Protein AF-A0A820QNF3-F1 (afdb_monomer_lite)

Structure (mmCIF, N/CA/C/O backbone):
data_AF-A0A820QNF3-F1
#
_entry.id   AF-A0A820QNF3-F1
#
loop_
_atom_site.group_PDB
_atom_site.id
_atom_site.type_symbol
_atom_site.label_atom_id
_atom_site.label_alt_id
_atom_site.label_comp_id
_atom_site.label_asym_id
_atom_site.label_entity_id
_atom_site.label_seq_id
_atom_site.pdbx_PDB_ins_code
_atom_site.Cartn_x
_atom_site.Cartn_y
_atom_site.Cartn_z
_atom_site.occupancy
_atom_site.B_iso_or_equiv
_atom_site.auth_seq_id
_atom_site.auth_comp_id
_atom_site.auth_asym_id
_atom_site.auth_atom_id
_atom_site.pdbx_PDB_model_num
ATOM 1 N N . CYS A 1 1 ? -14.472 -9.554 15.379 1.00 70.44 1 CYS A N 1
ATOM 2 C CA . CYS A 1 1 ? -14.455 -8.136 14.963 1.00 70.44 1 CYS A CA 1
ATOM 3 C C . CYS A 1 1 ? -15.196 -7.887 13.658 1.00 70.44 1 CYS A C 1
ATOM 5 O O . CYS A 1 1 ? -14.668 -7.251 12.745 1.00 70.44 1 CYS A O 1
ATOM 7 N N . ASP A 1 2 ? -16.412 -8.372 13.534 1.00 75.06 2 ASP A N 1
ATOM 8 C CA . ASP A 1 2 ? -17.278 -8.093 12.387 1.00 75.06 2 ASP A CA 1
ATOM 9 C C . ASP A 1 2 ? -18.534 -7.327 12.821 1.00 75.06 2 ASP A C 1
ATOM 11 O O . ASP A 1 2 ? -19.474 -7.161 12.045 1.00 75.06 2 ASP A O 1
ATOM 15 N N . GLY A 1 3 ? -18.538 -6.821 14.062 1.00 72.38 3 GLY A N 1
ATOM 16 C CA . GLY A 1 3 ? -19.688 -6.172 14.674 1.00 72.38 3 GLY A CA 1
ATOM 17 C C . GLY A 1 3 ? -20.772 -7.157 15.111 1.00 72.38 3 GLY A C 1
ATOM 18 O O . GLY A 1 3 ? -21.758 -6.724 15.714 1.00 72.38 3 GLY A O 1
ATOM 19 N N . TYR A 1 4 ? -20.600 -8.457 14.851 1.00 79.75 4 TYR A N 1
ATOM 20 C CA . TYR A 1 4 ? -21.486 -9.498 15.333 1.00 79.75 4 TYR A CA 1
ATOM 21 C C . TYR A 1 4 ? -20.838 -10.200 16.534 1.00 79.75 4 TYR A C 1
ATOM 23 O O . TYR A 1 4 ? -19.823 -10.872 16.384 1.00 79.75 4 TYR A O 1
ATOM 31 N N . PRO A 1 5 ? -21.409 -10.075 17.743 1.00 83.06 5 PRO A N 1
ATOM 32 C CA . PRO A 1 5 ? -20.850 -10.726 18.916 1.00 83.06 5 PRO A CA 1
ATOM 33 C C . PRO A 1 5 ? -21.063 -12.239 18.828 1.00 83.06 5 PRO A C 1
ATOM 35 O O . PRO A 1 5 ? -22.174 -12.742 19.015 1.00 83.06 5 PRO A O 1
ATOM 38 N N . HIS A 1 6 ? -19.981 -12.959 18.562 1.00 85.94 6 HIS A N 1
ATOM 39 C CA . HIS A 1 6 ? -19.928 -14.415 18.589 1.00 85.94 6 HIS A CA 1
ATOM 40 C C . HIS A 1 6 ? -19.660 -14.946 20.005 1.00 85.94 6 HIS A C 1
ATOM 42 O O . HIS A 1 6 ? -20.006 -16.092 20.298 1.00 85.94 6 HIS A O 1
ATOM 48 N N . CYS A 1 7 ? -19.104 -14.120 20.901 1.00 86.31 7 CYS A N 1
ATOM 49 C CA . CYS A 1 7 ? -18.946 -14.433 22.321 1.00 86.31 7 CYS A CA 1
ATOM 50 C C . CYS A 1 7 ? -19.954 -13.668 23.197 1.00 86.31 7 CYS A C 1
ATOM 52 O O . CYS A 1 7 ? -20.265 -12.498 22.965 1.00 86.31 7 CYS A O 1
ATOM 54 N N . GLN A 1 8 ? -20.423 -14.317 24.271 1.00 89.38 8 GLN A N 1
ATOM 55 C CA . GLN A 1 8 ? -21.406 -13.759 25.215 1.00 89.38 8 GLN A CA 1
ATOM 56 C C . GLN A 1 8 ? -20.891 -12.498 25.931 1.00 89.38 8 GLN A C 1
ATOM 58 O O . GLN A 1 8 ? -21.657 -11.579 26.217 1.00 89.38 8 GLN A O 1
ATOM 63 N N . ASP A 1 9 ? -19.589 -12.452 26.213 1.00 89.12 9 ASP A N 1
ATOM 64 C CA . ASP A 1 9 ? -18.892 -11.321 26.825 1.00 89.12 9 ASP A CA 1
ATOM 65 C C . ASP A 1 9 ? -18.336 -10.324 25.790 1.00 89.12 9 ASP A C 1
ATOM 67 O O . ASP A 1 9 ? -17.680 -9.354 26.166 1.00 89.12 9 ASP A O 1
ATOM 71 N N . ARG A 1 10 ? -18.632 -10.528 24.495 1.00 80.25 10 ARG A N 1
ATOM 72 C CA . ARG A 1 10 ? -18.179 -9.699 23.362 1.00 80.25 10 ARG A CA 1
ATOM 73 C C . ARG A 1 10 ? -16.661 -9.555 23.269 1.00 80.25 10 ARG A C 1
ATOM 75 O O . ARG A 1 10 ? -16.169 -8.589 22.682 1.00 80.25 10 ARG A O 1
ATOM 82 N N . SER A 1 11 ? -15.905 -10.479 23.861 1.00 87.75 11 SER A N 1
ATOM 83 C CA . SER A 1 11 ? -14.446 -10.416 23.832 1.00 87.75 11 SER A CA 1
ATOM 84 C C . SER A 1 11 ? -13.882 -10.544 22.424 1.00 87.75 11 SER A C 1
ATOM 86 O O . SER A 1 11 ? -12.853 -9.941 22.134 1.00 87.75 11 SER A O 1
ATOM 88 N N . ASP A 1 12 ? -14.595 -11.241 21.540 1.00 77.81 12 ASP A N 1
ATOM 89 C CA . ASP A 1 12 ? -14.318 -11.355 20.107 1.00 77.81 12 ASP A CA 1
ATOM 90 C C . ASP A 1 12 ? -14.417 -10.017 19.343 1.00 77.81 12 ASP A C 1
ATOM 92 O O . ASP A 1 12 ? -13.884 -9.881 18.237 1.00 77.81 12 ASP A O 1
ATOM 96 N N . GLU A 1 13 ? -15.048 -9.015 19.962 1.00 83.81 13 GLU A N 1
ATOM 97 C CA . GLU A 1 13 ? -15.129 -7.624 19.505 1.00 83.81 13 GLU A CA 1
ATOM 98 C C . GLU A 1 13 ? -14.296 -6.661 20.381 1.00 83.81 13 GLU A C 1
ATOM 100 O O . GLU A 1 13 ? -14.133 -5.485 20.050 1.00 83.81 13 GLU A O 1
ATOM 105 N N . SER A 1 14 ? -13.745 -7.134 21.502 1.00 75.19 14 SER A N 1
ATOM 106 C CA . SER A 1 14 ? -12.961 -6.324 22.438 1.00 75.19 14 SER A CA 1
ATOM 107 C C . SER A 1 14 ? -11.475 -6.341 22.074 1.00 75.19 14 SER A C 1
ATOM 109 O O . SER A 1 14 ? -10.927 -7.378 21.715 1.00 75.19 14 SER A O 1
ATOM 111 N N . ASN A 1 15 ? -10.802 -5.190 22.157 1.00 65.88 15 ASN A N 1
ATOM 112 C CA . ASN A 1 15 ? -9.407 -5.042 21.712 1.00 65.88 15 ASN A CA 1
ATOM 113 C C . ASN A 1 15 ? -9.192 -5.440 20.243 1.00 65.88 15 ASN A C 1
ATOM 115 O O . ASN A 1 15 ? -8.112 -5.861 19.826 1.00 65.88 15 ASN A O 1
ATOM 119 N N . CYS A 1 16 ? -10.231 -5.248 19.432 1.00 64.31 16 CYS A N 1
ATOM 120 C CA . CYS A 1 16 ? -10.005 -5.130 18.019 1.00 64.31 16 CYS A CA 1
ATOM 121 C C . CYS A 1 16 ? -9.307 -3.806 17.777 1.00 64.31 16 CYS A C 1
ATOM 123 O O . CYS A 1 16 ? -9.935 -2.745 17.797 1.00 64.31 16 CYS A O 1
ATOM 125 N N . SER A 1 17 ? -7.998 -3.853 17.565 1.00 60.66 17 SER A N 1
ATOM 126 C CA . SER A 1 17 ? -7.327 -2.772 16.868 1.00 60.66 17 SER A CA 1
ATOM 127 C C . SER A 1 17 ? -7.989 -2.721 15.491 1.00 60.66 17 SER A C 1
ATOM 129 O O . SER A 1 17 ? -7.628 -3.490 14.607 1.00 60.66 17 SER A O 1
ATOM 131 N N . GLN A 1 18 ? -9.051 -1.919 15.337 1.00 58.59 18 GLN A N 1
ATOM 132 C CA . GLN A 1 18 ? -9.822 -1.756 14.099 1.00 58.59 18 GLN A CA 1
ATOM 133 C C . GLN A 1 18 ? -9.004 -0.985 13.054 1.00 58.59 18 GLN A C 1
ATOM 135 O O . GLN A 1 18 ? -9.444 -0.028 12.424 1.00 58.59 18 GLN A O 1
ATOM 140 N N . THR A 1 19 ? -7.752 -1.382 12.882 1.00 62.81 19 THR A N 1
ATOM 141 C CA . THR A 1 19 ? -7.098 -1.344 11.593 1.00 62.81 19 THR A CA 1
ATOM 142 C C . THR A 1 19 ? -7.855 -2.338 10.731 1.00 62.81 19 THR A C 1
ATOM 144 O O . THR A 1 19 ? -8.053 -3.473 11.157 1.00 62.81 19 THR A O 1
ATOM 147 N N . CYS A 1 20 ? -8.356 -1.883 9.587 1.00 72.25 20 CYS A N 1
ATOM 148 C CA . CYS A 1 20 ? -9.062 -2.686 8.594 1.00 72.25 20 CYS A CA 1
ATOM 149 C C . CYS A 1 20 ? -8.502 -4.114 8.466 1.00 72.25 20 CYS A C 1
ATOM 151 O O . CYS A 1 20 ? -7.313 -4.324 8.714 1.00 72.25 20 CYS A O 1
ATOM 153 N N . SER A 1 21 ? -9.332 -5.088 8.066 1.00 72.81 21 SER A N 1
ATOM 154 C CA . SER A 1 21 ? -8.885 -6.482 7.891 1.00 72.81 21 SER A CA 1
ATOM 155 C C . SER A 1 21 ? -7.574 -6.559 7.101 1.00 72.81 21 SER A C 1
ATOM 157 O O . SER A 1 21 ? -7.290 -5.682 6.291 1.00 72.81 21 SER A O 1
ATOM 159 N N . GLU A 1 22 ? -6.785 -7.625 7.254 1.00 74.44 22 GLU A N 1
ATOM 160 C CA . GLU A 1 22 ? -5.473 -7.735 6.586 1.00 74.44 22 GLU A CA 1
ATOM 161 C C . GLU A 1 22 ? -5.527 -7.528 5.059 1.00 74.44 22 GLU A C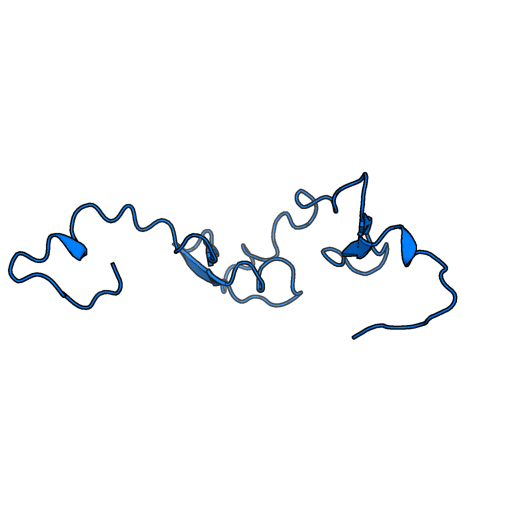 1
ATOM 163 O O . GLU A 1 22 ? -4.552 -7.080 4.456 1.00 74.44 22 GLU A O 1
ATOM 168 N N . ASN A 1 23 ? -6.681 -7.787 4.437 1.00 76.44 23 ASN A N 1
ATOM 169 C CA . ASN A 1 23 ? -6.941 -7.593 3.007 1.00 76.44 23 ASN A CA 1
ATOM 170 C C . ASN A 1 23 ? -7.613 -6.253 2.656 1.00 76.44 23 ASN A C 1
ATOM 172 O O . ASN A 1 23 ? -8.040 -6.053 1.520 1.00 76.44 23 ASN A O 1
ATOM 176 N N . GLN A 1 24 ? -7.714 -5.332 3.608 1.00 85.06 24 GLN A N 1
ATOM 177 C CA . GLN A 1 24 ? -8.329 -4.021 3.452 1.00 85.06 24 GLN A CA 1
ATOM 178 C C . GLN A 1 24 ? -7.309 -2.897 3.671 1.00 85.06 24 GLN A C 1
ATOM 180 O O . GLN A 1 24 ? -6.338 -3.024 4.419 1.00 85.06 24 GLN A O 1
ATOM 185 N N . PHE A 1 25 ? -7.518 -1.796 2.963 1.00 83.50 25 PHE A N 1
ATOM 186 C CA . PHE A 1 25 ? -6.798 -0.546 3.102 1.00 83.50 25 PHE A CA 1
ATOM 187 C C . PHE A 1 25 ? -7.636 0.440 3.908 1.00 83.50 25 PHE A C 1
ATOM 189 O O . PHE A 1 25 ? -8.853 0.526 3.738 1.00 83.50 25 PHE A O 1
ATOM 196 N N . ARG A 1 26 ? -6.967 1.180 4.793 1.00 85.50 26 ARG A N 1
ATOM 197 C CA . ARG A 1 26 ? -7.590 2.209 5.617 1.00 85.50 26 ARG A CA 1
ATOM 198 C C . ARG A 1 26 ? -7.406 3.570 4.959 1.00 85.50 26 ARG A C 1
ATOM 200 O O . ARG A 1 26 ? -6.299 4.096 4.945 1.00 85.50 26 ARG A O 1
ATOM 207 N N . CYS A 1 27 ? -8.502 4.141 4.487 1.00 86.31 27 CYS A N 1
ATOM 208 C CA . CYS A 1 27 ? -8.583 5.514 4.006 1.00 86.31 27 CYS A CA 1
ATOM 209 C C . CYS A 1 27 ? -8.205 6.515 5.107 1.00 86.31 27 CYS A C 1
ATOM 211 O O . CYS A 1 27 ? -8.374 6.220 6.296 1.00 86.31 27 CYS A O 1
ATOM 213 N N . ALA A 1 28 ? -7.787 7.734 4.746 1.00 84.12 28 ALA A N 1
ATOM 214 C CA . ALA A 1 28 ? -7.525 8.781 5.740 1.00 84.12 28 ALA A CA 1
ATOM 215 C C . ALA A 1 28 ? -8.806 9.225 6.469 1.00 84.12 28 ALA A C 1
ATOM 217 O O . ALA A 1 28 ? -8.756 9.579 7.646 1.00 84.12 28 ALA A O 1
ATOM 218 N N . THR A 1 29 ? -9.966 9.097 5.817 1.00 81.31 29 THR A N 1
ATOM 219 C CA . THR A 1 29 ? -11.299 9.208 6.442 1.00 81.31 29 THR A CA 1
ATOM 220 C C . THR A 1 29 ? -11.587 8.136 7.497 1.00 81.31 29 THR A C 1
ATOM 222 O O . THR A 1 29 ? -12.538 8.267 8.263 1.00 81.31 29 THR A O 1
ATOM 225 N N . GLY A 1 30 ? -10.787 7.068 7.558 1.00 80.69 30 GLY A N 1
ATOM 226 C CA . GLY A 1 30 ? -11.002 5.914 8.428 1.00 80.69 30 GLY A CA 1
ATOM 227 C C . GLY A 1 30 ? -11.890 4.827 7.819 1.00 80.69 30 GLY A C 1
ATOM 228 O O . GLY A 1 30 ? -12.079 3.795 8.460 1.00 80.69 30 GLY A O 1
ATOM 229 N N . LYS A 1 31 ? -12.398 5.021 6.592 1.00 84.94 31 LYS A N 1
ATOM 230 C CA . LYS A 1 31 ? -13.108 3.987 5.828 1.00 84.94 31 LYS A CA 1
ATOM 231 C C . LYS A 1 31 ? -12.159 2.832 5.491 1.00 84.94 31 LYS A C 1
ATOM 233 O O . LYS A 1 31 ? -10.988 3.048 5.195 1.00 84.94 31 LYS A O 1
ATOM 238 N N . CYS A 1 32 ? -12.675 1.609 5.526 1.00 85.69 32 CYS A N 1
ATOM 239 C CA . CYS A 1 32 ? -11.955 0.424 5.081 1.00 85.69 32 CYS A CA 1
ATOM 240 C C . CYS A 1 32 ? -12.464 0.005 3.705 1.00 85.69 32 CYS A C 1
ATOM 242 O O . CYS A 1 32 ? -13.657 -0.245 3.538 1.00 85.69 32 CYS A O 1
ATOM 244 N N . ILE A 1 33 ? -11.561 -0.081 2.738 1.00 85.31 33 ILE A N 1
ATOM 245 C CA . ILE A 1 33 ? -11.844 -0.578 1.389 1.00 85.31 33 ILE A CA 1
ATOM 246 C C . ILE A 1 33 ? -10.986 -1.818 1.118 1.00 85.31 33 ILE A C 1
ATOM 248 O O . ILE A 1 33 ? -9.976 -2.009 1.792 1.00 85.31 33 ILE A O 1
ATOM 252 N N . PRO A 1 34 ? -11.336 -2.697 0.172 1.00 84.50 34 PRO A N 1
ATOM 253 C CA . PRO A 1 34 ? -10.443 -3.767 -0.262 1.00 84.50 34 PRO A CA 1
ATOM 254 C C . PRO A 1 34 ? -9.081 -3.215 -0.707 1.00 84.50 34 PRO A C 1
ATOM 256 O O . PRO A 1 34 ? -9.019 -2.220 -1.418 1.00 84.50 34 PRO A O 1
ATOM 259 N N . LYS A 1 35 ? -7.972 -3.883 -0.363 1.00 79.25 35 LYS A N 1
ATOM 260 C CA . LYS A 1 35 ? -6.632 -3.513 -0.876 1.00 79.25 35 LYS A CA 1
ATOM 261 C C . LYS A 1 35 ? -6.535 -3.569 -2.404 1.00 79.25 35 LYS A C 1
ATOM 263 O O . LYS A 1 35 ? -5.601 -3.012 -2.966 1.00 79.25 35 LYS A O 1
ATOM 268 N N . SER A 1 36 ? -7.454 -4.278 -3.056 1.00 78.88 36 SER A N 1
ATOM 269 C CA . SER A 1 36 ? -7.590 -4.335 -4.514 1.00 78.88 36 SER A CA 1
ATOM 270 C C . SER A 1 36 ? -8.189 -3.063 -5.118 1.00 78.88 36 SER A C 1
ATOM 272 O O . SER A 1 36 ? -8.076 -2.887 -6.320 1.00 78.88 36 SER A O 1
ATOM 274 N N . TRP A 1 37 ? -8.827 -2.222 -4.302 1.00 83.62 37 TRP A N 1
ATOM 275 C CA . TRP A 1 37 ? -9.447 -0.947 -4.686 1.00 83.62 37 TRP A CA 1
ATOM 276 C C . TRP A 1 37 ? -8.553 0.248 -4.338 1.00 83.62 37 TRP A C 1
ATOM 278 O O . TRP A 1 37 ? -8.986 1.383 -4.321 1.00 83.62 37 TRP A O 1
ATOM 288 N N . THR A 1 38 ? -7.296 -0.000 -3.969 1.00 82.31 38 THR A N 1
ATOM 289 C CA . THR A 1 38 ? -6.316 1.083 -3.873 1.00 82.31 38 THR A CA 1
ATOM 290 C C . THR A 1 38 ? -5.603 1.196 -5.200 1.00 82.31 38 THR A C 1
ATOM 292 O O . THR A 1 38 ? -5.069 0.178 -5.659 1.00 82.31 38 THR A O 1
ATOM 295 N N . CYS A 1 39 ? -5.481 2.404 -5.732 1.00 77.69 39 CYS A N 1
ATOM 296 C CA . CYS A 1 39 ? -4.826 2.678 -7.005 1.00 77.69 39 CYS A CA 1
ATOM 297 C C . CYS A 1 39 ? -5.538 2.046 -8.201 1.00 77.69 39 CYS A C 1
ATOM 299 O O . CYS A 1 39 ? -4.878 1.592 -9.141 1.00 77.69 39 CYS A O 1
ATOM 301 N N . ASP A 1 40 ? -6.866 1.975 -8.156 1.00 80.19 40 ASP A N 1
ATOM 302 C CA . ASP A 1 40 ? -7.683 1.408 -9.230 1.00 80.19 40 ASP A CA 1
ATOM 303 C C . ASP A 1 40 ? -8.305 2.488 -10.142 1.00 80.19 40 ASP A C 1
ATOM 305 O O . ASP A 1 40 ? -9.008 2.167 -11.103 1.00 80.19 40 ASP A O 1
ATOM 309 N N . ASN A 1 41 ? -7.945 3.759 -9.934 1.00 78.06 41 ASN A N 1
ATOM 310 C CA . ASN A 1 41 ? -8.511 4.956 -10.564 1.00 78.06 41 ASN A CA 1
ATOM 311 C C . ASN A 1 41 ? -9.952 5.271 -10.135 1.00 78.06 41 ASN A C 1
ATOM 313 O O . ASN A 1 41 ? -10.622 6.066 -10.807 1.00 78.06 41 ASN A O 1
ATOM 317 N N . GLN A 1 42 ? -10.434 4.699 -9.030 1.00 81.50 42 GLN A N 1
ATOM 318 C CA . GLN A 1 42 ? -11.706 5.060 -8.419 1.00 81.50 42 GLN A CA 1
ATOM 319 C C . GLN A 1 42 ? -11.505 5.653 -7.032 1.00 81.50 42 GLN A C 1
ATOM 321 O O . GLN A 1 42 ? -10.602 5.312 -6.289 1.00 81.50 42 GLN A O 1
ATOM 326 N N . ASN A 1 43 ? -12.360 6.615 -6.692 1.00 86.19 43 ASN A N 1
ATOM 327 C CA . ASN A 1 43 ? -12.380 7.199 -5.359 1.00 86.19 43 ASN A CA 1
ATOM 328 C C . ASN A 1 43 ? -13.314 6.376 -4.464 1.00 86.19 43 ASN A C 1
ATOM 330 O O . ASN A 1 43 ? -14.425 6.811 -4.140 1.00 86.19 43 ASN A O 1
ATOM 334 N N . ASP A 1 44 ? -12.870 5.191 -4.072 1.00 86.81 44 ASP A N 1
ATOM 335 C CA . ASP A 1 44 ? -13.576 4.328 -3.137 1.00 86.81 44 ASP A CA 1
ATOM 336 C C . ASP A 1 44 ? -13.493 4.852 -1.708 1.00 86.81 44 ASP A C 1
ATOM 338 O O . ASP A 1 44 ? -14.424 4.651 -0.920 1.00 86.81 44 ASP A O 1
ATOM 342 N N . CYS A 1 45 ? -12.440 5.584 -1.352 1.00 86.50 45 CYS A N 1
ATOM 343 C CA . CYS A 1 45 ? -12.349 6.214 -0.038 1.00 86.50 45 CYS A CA 1
ATOM 344 C C . CYS A 1 45 ? -13.321 7.392 0.148 1.00 86.50 45 CYS A C 1
ATOM 346 O O . CYS A 1 45 ? -13.756 7.661 1.269 1.00 86.50 45 CYS A O 1
ATOM 348 N N . GLY A 1 46 ? -13.711 8.075 -0.929 1.00 87.12 46 GLY A N 1
ATOM 349 C CA . GLY A 1 46 ? -14.507 9.306 -0.894 1.00 87.12 46 GLY A CA 1
ATOM 350 C C . GLY A 1 46 ? -13.654 10.572 -0.739 1.00 87.12 46 GLY A C 1
ATOM 351 O O . GLY A 1 46 ? -14.038 11.625 -1.244 1.00 87.12 46 GLY A O 1
ATOM 352 N N . ASP A 1 47 ? -12.472 10.461 -0.130 1.00 87.12 47 ASP A N 1
ATOM 353 C CA . ASP A 1 47 ? -11.458 11.514 0.012 1.00 87.12 47 ASP A CA 1
ATOM 354 C C . ASP A 1 47 ? -10.216 11.314 -0.877 1.00 87.12 47 ASP A C 1
ATOM 356 O O . ASP A 1 47 ? -9.225 12.025 -0.731 1.00 87.12 47 ASP A O 1
ATOM 360 N N . SER A 1 48 ? -10.264 10.369 -1.817 1.00 82.38 48 SER A N 1
ATOM 361 C CA . SER A 1 48 ? -9.207 9.959 -2.757 1.00 82.38 48 SER A CA 1
ATOM 362 C C . SER A 1 48 ? -7.943 9.396 -2.116 1.00 82.38 48 SER A C 1
ATOM 364 O O . SER A 1 48 ? -6.941 9.233 -2.801 1.00 82.38 48 SER A O 1
ATOM 366 N N . SER A 1 49 ? -7.967 9.101 -0.813 1.00 86.12 49 SER A N 1
ATOM 367 C CA . SE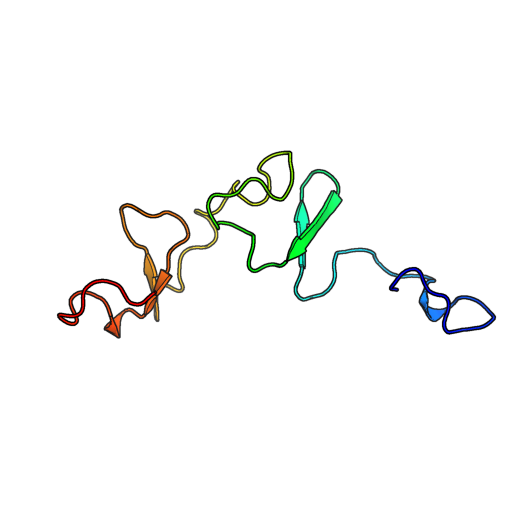R A 1 49 ? -6.818 8.572 -0.066 1.00 86.12 49 SER A CA 1
ATOM 368 C C . SER A 1 49 ? -6.321 7.208 -0.546 1.00 86.12 49 SER A C 1
ATOM 370 O O . SER A 1 49 ? -5.162 6.875 -0.329 1.00 86.12 49 SER A O 1
ATOM 372 N N . ASP A 1 50 ? -7.193 6.425 -1.165 1.00 84.62 50 ASP A N 1
ATOM 373 C CA . ASP A 1 50 ? -6.901 5.188 -1.891 1.00 84.62 50 ASP A CA 1
ATOM 374 C C . ASP A 1 50 ? -6.135 5.397 -3.192 1.00 84.62 50 ASP A C 1
ATOM 376 O O . ASP A 1 50 ? -5.356 4.530 -3.582 1.00 84.62 50 ASP A O 1
ATOM 380 N N . GLU A 1 51 ? -6.313 6.566 -3.801 1.00 85.75 51 GLU A N 1
ATOM 381 C CA . GLU A 1 51 ? -5.655 6.992 -5.035 1.00 85.75 51 GLU A CA 1
ATOM 382 C C . GLU A 1 51 ? -4.470 7.942 -4.767 1.00 85.75 51 GLU A C 1
ATOM 384 O O . GLU A 1 51 ? -3.697 8.279 -5.668 1.00 85.75 51 GLU A O 1
ATOM 389 N N . GLN A 1 52 ? -4.286 8.381 -3.516 1.00 76.50 52 GLN A N 1
ATOM 390 C CA . GLN A 1 52 ? -3.119 9.149 -3.088 1.00 76.50 52 GLN A CA 1
ATOM 391 C C . GLN A 1 52 ? -1.928 8.205 -2.842 1.00 76.50 52 GLN A C 1
ATOM 393 O O . GLN A 1 52 ? -2.057 7.157 -2.221 1.00 76.50 52 GLN A O 1
ATOM 398 N N . ASN A 1 53 ? -0.723 8.603 -3.268 1.00 66.75 53 ASN A N 1
ATOM 399 C CA . ASN A 1 53 ? 0.523 7.831 -3.090 1.00 66.75 53 ASN A CA 1
ATOM 400 C C . ASN A 1 53 ? 0.597 6.470 -3.815 1.00 66.75 53 ASN A C 1
ATOM 402 O O . ASN A 1 53 ? 1.418 5.619 -3.472 1.00 66.75 53 ASN A O 1
ATOM 406 N N . CYS A 1 54 ? -0.127 6.300 -4.923 1.00 67.00 54 CYS A N 1
ATOM 407 C CA . CYS A 1 54 ? 0.076 5.161 -5.832 1.00 67.00 54 CYS A CA 1
ATOM 408 C C . CYS A 1 54 ? 1.476 5.095 -6.466 1.00 67.00 54 CYS A C 1
ATOM 410 O O . CYS A 1 54 ? 1.863 4.067 -7.013 1.00 67.00 54 CYS A O 1
ATOM 412 N N . HIS A 1 55 ? 2.257 6.173 -6.357 1.00 56.75 55 HIS A N 1
ATOM 413 C CA . HIS A 1 55 ? 3.665 6.223 -6.750 1.00 56.75 55 HIS A CA 1
ATOM 414 C C . HIS A 1 55 ? 4.610 5.502 -5.772 1.00 56.75 55 HIS A C 1
ATOM 416 O O . HIS A 1 55 ? 5.676 5.053 -6.188 1.00 56.75 55 HIS A O 1
ATOM 422 N N . GLU A 1 56 ? 4.230 5.374 -4.496 1.00 53.19 56 GLU A N 1
ATOM 423 C CA . GLU A 1 56 ? 5.033 4.695 -3.464 1.00 53.19 56 GLU A CA 1
ATOM 424 C C . GLU A 1 56 ? 4.840 3.171 -3.527 1.00 53.19 56 GLU A C 1
ATOM 426 O O . GLU A 1 56 ? 5.720 2.403 -3.137 1.00 53.19 56 GLU A O 1
ATOM 431 N N . ARG A 1 57 ? 3.730 2.715 -4.128 1.00 54.75 57 ARG A N 1
ATOM 432 C CA . ARG A 1 57 ? 3.579 1.358 -4.671 1.00 54.75 57 ARG A CA 1
ATOM 433 C C . ARG A 1 57 ? 4.358 1.279 -5.986 1.00 54.75 57 ARG A C 1
ATOM 435 O O . ARG A 1 57 ? 3.792 1.096 -7.061 1.00 54.75 57 ARG A O 1
ATOM 442 N N . THR A 1 58 ? 5.675 1.453 -5.914 1.00 54.03 58 THR A N 1
ATOM 443 C CA . THR A 1 58 ? 6.538 1.088 -7.035 1.00 54.03 58 THR A CA 1
ATOM 444 C C . THR A 1 58 ? 6.316 -0.399 -7.269 1.00 54.03 58 THR A C 1
ATOM 446 O O . THR A 1 58 ? 6.525 -1.212 -6.368 1.00 54.03 58 THR A O 1
ATOM 449 N N . CYS A 1 59 ? 5.801 -0.746 -8.452 1.00 65.50 59 CYS A N 1
ATOM 450 C CA . CYS A 1 59 ? 5.749 -2.129 -8.908 1.00 65.50 59 CYS A CA 1
ATOM 451 C C . CYS A 1 59 ? 7.082 -2.788 -8.561 1.00 65.50 59 CYS A C 1
ATOM 453 O O . CYS A 1 59 ? 8.122 -2.150 -8.740 1.00 65.50 59 CYS A O 1
ATOM 455 N N . ASP A 1 60 ? 7.042 -4.013 -8.035 1.00 68.31 60 ASP A N 1
ATOM 456 C CA . ASP A 1 60 ? 8.247 -4.702 -7.584 1.00 68.31 60 ASP A CA 1
ATOM 457 C C . ASP A 1 60 ? 9.316 -4.627 -8.691 1.00 68.31 60 ASP A C 1
ATOM 459 O O . ASP A 1 60 ? 9.119 -5.213 -9.757 1.00 68.31 60 ASP A O 1
ATOM 463 N N . PRO A 1 61 ? 10.419 -3.875 -8.506 1.00 66.06 61 PRO A N 1
ATOM 464 C CA . PRO A 1 61 ? 11.308 -3.517 -9.613 1.00 66.06 61 PRO A CA 1
ATOM 465 C C . PRO A 1 61 ? 12.075 -4.724 -10.166 1.00 66.06 61 PRO A C 1
ATOM 467 O O . PRO A 1 61 ? 12.721 -4.623 -11.209 1.00 66.06 61 PRO A O 1
ATOM 470 N N . LEU A 1 62 ? 12.020 -5.864 -9.470 1.00 67.00 62 LEU A N 1
ATOM 471 C CA . LEU A 1 62 ? 12.641 -7.114 -9.885 1.00 67.00 62 LEU A CA 1
ATOM 472 C C . LEU A 1 62 ? 11.707 -7.941 -10.775 1.00 67.00 62 LEU A C 1
ATOM 474 O O . LEU A 1 62 ? 12.173 -8.625 -11.686 1.00 67.00 62 LEU A O 1
ATOM 478 N N . THR A 1 63 ? 10.398 -7.887 -10.531 1.00 71.00 63 THR A N 1
ATOM 479 C CA . THR A 1 63 ? 9.427 -8.806 -11.147 1.00 71.00 63 THR A CA 1
ATOM 480 C C . THR A 1 63 ? 8.327 -8.119 -11.950 1.00 71.00 63 THR A C 1
ATOM 482 O O . THR A 1 63 ? 7.649 -8.780 -12.740 1.00 71.00 63 THR A O 1
ATOM 485 N N . GLN A 1 64 ? 8.155 -6.807 -11.804 1.00 79.75 64 GLN A N 1
ATOM 486 C CA . GLN A 1 64 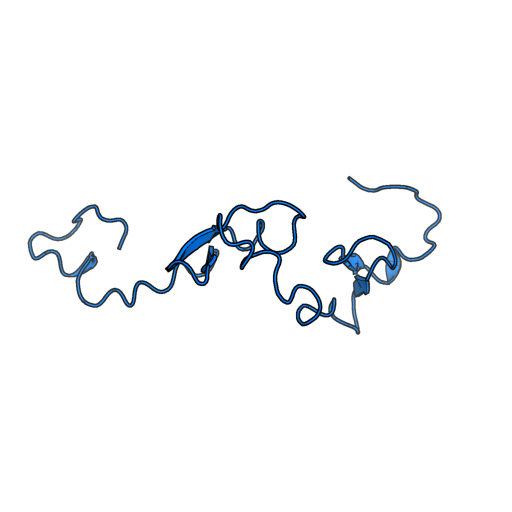? 7.051 -6.051 -12.379 1.00 79.75 64 GLN A CA 1
ATOM 487 C C . GLN A 1 64 ? 7.523 -4.756 -13.053 1.00 79.75 64 GLN A C 1
ATOM 489 O O . GLN A 1 64 ? 8.495 -4.118 -12.660 1.00 79.75 64 GLN A O 1
ATOM 494 N N . PHE A 1 65 ? 6.816 -4.374 -14.110 1.00 78.50 65 PHE A N 1
ATOM 495 C CA . PHE A 1 65 ? 7.016 -3.159 -14.880 1.00 78.50 65 PHE A CA 1
ATOM 496 C C . PHE A 1 65 ? 5.781 -2.267 -14.745 1.00 78.50 65 PHE A C 1
ATOM 498 O O . PHE A 1 65 ? 4.656 -2.713 -14.979 1.00 78.50 65 PHE A O 1
ATOM 505 N N . THR A 1 66 ? 5.997 -1.004 -14.381 1.00 74.38 66 THR A N 1
ATOM 506 C CA . THR A 1 66 ? 4.936 0.002 -14.292 1.00 74.38 66 THR A CA 1
ATOM 507 C C . THR A 1 66 ? 4.584 0.520 -15.678 1.00 74.38 66 THR A C 1
ATOM 509 O O . THR A 1 66 ? 5.457 0.985 -16.416 1.00 74.38 66 THR A O 1
ATOM 512 N N . CYS A 1 67 ? 3.301 0.488 -16.029 1.00 74.62 67 CYS A N 1
ATOM 513 C CA . CYS A 1 67 ? 2.837 1.080 -17.276 1.00 74.62 67 CYS A CA 1
ATOM 514 C C . CYS A 1 67 ? 3.002 2.613 -17.233 1.00 74.62 67 CYS A C 1
ATOM 516 O O . CYS A 1 67 ? 2.417 3.267 -16.370 1.00 74.62 67 CYS A O 1
ATOM 518 N N . PRO A 1 68 ? 3.741 3.229 -18.177 1.00 68.50 68 PRO A N 1
ATOM 519 C CA . PRO A 1 68 ? 4.074 4.658 -18.122 1.00 68.50 68 PRO A CA 1
ATOM 520 C C . PRO A 1 68 ? 2.866 5.594 -18.280 1.00 68.50 68 PRO A C 1
ATOM 522 O O . PRO A 1 68 ? 2.955 6.767 -17.938 1.00 68.50 68 PRO A O 1
ATOM 525 N N . HIS A 1 69 ? 1.742 5.086 -18.790 1.00 66.38 69 HIS A N 1
ATOM 526 C CA . HIS A 1 69 ? 0.499 5.842 -18.969 1.00 66.38 69 HIS A CA 1
ATOM 527 C C . HIS A 1 69 ? -0.622 5.384 -18.031 1.00 66.38 69 HIS A C 1
ATOM 529 O O . HIS A 1 69 ? -1.755 5.838 -18.175 1.00 66.38 69 HIS A O 1
ATOM 535 N N . THR A 1 70 ? -0.341 4.467 -17.102 1.00 64.62 70 THR A N 1
ATOM 536 C CA . THR A 1 70 ? -1.355 3.946 -16.182 1.00 64.62 70 THR A CA 1
ATOM 537 C C . THR A 1 70 ? -0.736 3.789 -14.794 1.00 64.62 70 THR A C 1
ATOM 539 O O . THR A 1 70 ? -0.177 2.732 -14.488 1.00 64.62 70 THR A O 1
ATOM 542 N N . PRO A 1 71 ? -0.757 4.854 -13.971 1.00 62.47 71 PRO A N 1
ATOM 543 C CA . PRO A 1 71 ? -0.226 4.792 -12.615 1.00 62.47 71 PRO A CA 1
ATOM 544 C C . PRO A 1 71 ? -0.954 3.695 -11.826 1.00 62.47 71 PRO A C 1
ATOM 546 O O . PRO A 1 71 ? -2.161 3.529 -11.958 1.00 62.47 71 PRO A O 1
ATOM 549 N N . GLY A 1 72 ? -0.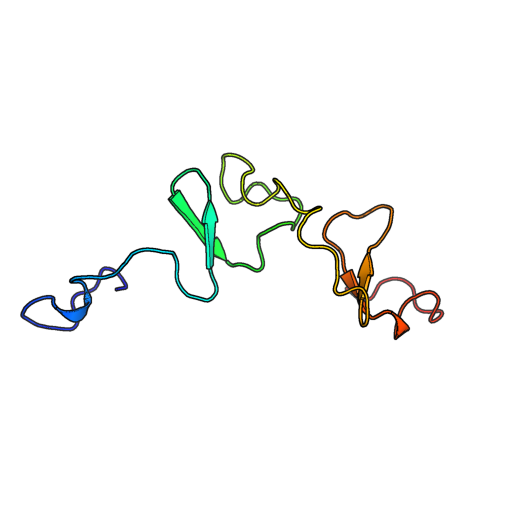202 2.894 -11.070 1.00 65.44 72 GLY A N 1
ATOM 550 C CA . GLY A 1 72 ? -0.733 1.750 -10.315 1.00 65.44 72 GLY A CA 1
ATOM 551 C C . GLY A 1 72 ? -0.879 0.444 -11.110 1.00 65.44 72 GLY A C 1
ATOM 552 O O . GLY A 1 72 ? -0.985 -0.619 -10.504 1.00 65.44 72 GLY A O 1
ATOM 553 N N . MET A 1 73 ? -0.803 0.472 -12.448 1.00 70.06 73 MET A N 1
ATOM 554 C CA . MET A 1 73 ? -0.834 -0.751 -13.255 1.00 70.06 73 MET A CA 1
ATOM 555 C C . MET A 1 73 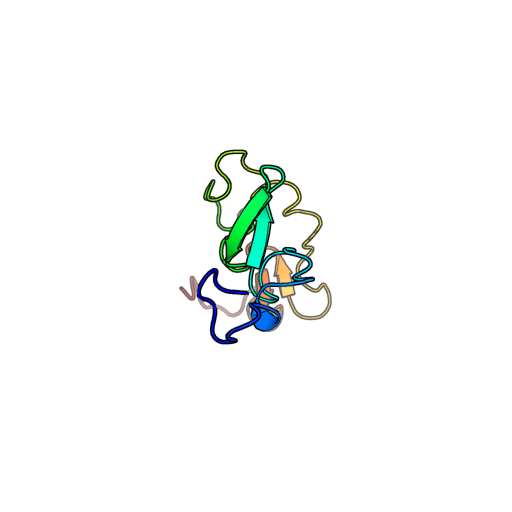? 0.563 -1.372 -13.352 1.00 70.06 73 MET A C 1
ATOM 557 O O . MET A 1 73 ? 1.476 -0.823 -13.981 1.00 70.06 73 MET A O 1
ATOM 561 N N . CYS A 1 74 ? 0.697 -2.556 -12.760 1.00 76.00 74 CYS A N 1
ATOM 562 C CA . CYS A 1 74 ? 1.905 -3.365 -12.791 1.00 76.00 74 CYS A CA 1
ATOM 563 C C . CYS A 1 74 ? 1.678 -4.608 -13.650 1.00 76.00 74 CYS A C 1
ATOM 565 O O . CYS A 1 74 ? 0.805 -5.424 -13.358 1.00 76.00 74 CYS A O 1
ATOM 567 N N . ILE A 1 75 ? 2.494 -4.780 -14.684 1.00 77.56 75 ILE A N 1
ATOM 568 C CA . ILE A 1 75 ? 2.563 -6.036 -15.438 1.00 77.56 75 ILE A CA 1
ATOM 569 C C . ILE A 1 75 ? 3.826 -6.796 -15.032 1.00 77.56 75 ILE A C 1
ATOM 571 O O . ILE A 1 75 ? 4.806 -6.159 -14.651 1.00 77.56 75 ILE A O 1
ATOM 575 N N . PRO A 1 76 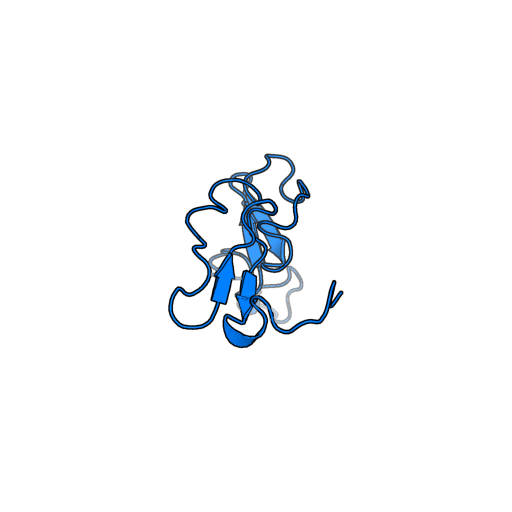? 3.877 -8.132 -15.132 1.00 80.75 76 PRO A N 1
ATOM 576 C CA . PRO A 1 76 ? 5.139 -8.852 -15.014 1.00 80.75 76 PRO A CA 1
ATOM 577 C C . PRO A 1 76 ? 6.171 -8.296 -16.003 1.00 80.75 76 PRO A C 1
ATOM 579 O O . PRO A 1 76 ? 5.835 -8.015 -17.154 1.00 80.75 76 PRO A O 1
ATOM 582 N N . THR A 1 77 ? 7.441 -8.182 -15.612 1.00 77.62 77 THR A N 1
ATOM 583 C CA . THR A 1 77 ? 8.515 -7.757 -16.537 1.00 77.62 77 THR A CA 1
ATOM 584 C C . THR A 1 77 ? 8.608 -8.656 -17.772 1.00 77.62 77 THR A C 1
ATOM 586 O O . THR A 1 77 ? 8.955 -8.177 -18.848 1.00 77.62 77 THR A O 1
ATOM 589 N N . ALA A 1 78 ? 8.213 -9.929 -17.656 1.00 80.81 78 ALA A N 1
ATOM 590 C CA . ALA A 1 78 ? 8.099 -10.870 -18.772 1.00 80.81 78 ALA A CA 1
ATOM 591 C C . ALA A 1 78 ? 7.032 -10.483 -19.816 1.00 80.81 78 ALA A C 1
ATOM 593 O O . ALA A 1 78 ? 7.096 -10.952 -20.947 1.00 80.81 78 ALA A O 1
ATOM 594 N N . TRP A 1 79 ? 6.048 -9.660 -19.442 1.00 79.06 79 TRP A N 1
ATOM 595 C CA . TRP A 1 79 ? 4.958 -9.206 -20.316 1.00 79.06 79 TRP A CA 1
ATOM 596 C C . TRP A 1 79 ? 5.290 -7.870 -20.992 1.00 79.06 79 TRP A C 1
ATOM 598 O O . TRP A 1 79 ? 4.536 -7.356 -21.817 1.00 79.06 79 TRP A O 1
ATOM 608 N N . ARG A 1 80 ? 6.450 -7.289 -20.676 1.00 79.38 80 ARG A N 1
ATOM 609 C CA . ARG A 1 80 ? 6.955 -6.109 -21.367 1.00 79.38 80 ARG A CA 1
ATOM 610 C C . ARG A 1 80 ? 7.401 -6.506 -22.775 1.00 79.38 80 ARG A C 1
ATOM 612 O O . ARG A 1 80 ? 8.412 -7.182 -22.936 1.00 79.38 80 ARG A O 1
ATOM 619 N N . CYS A 1 81 ? 6.688 -6.009 -23.785 1.00 77.38 81 CYS A N 1
ATOM 620 C CA . CYS A 1 81 ? 6.968 -6.284 -25.199 1.00 77.38 81 CYS A CA 1
ATOM 621 C C . CYS A 1 81 ? 6.863 -7.779 -25.570 1.00 77.38 81 CYS A C 1
ATOM 623 O O . CYS A 1 81 ? 7.586 -8.237 -26.452 1.00 77.38 81 CYS A O 1
ATOM 625 N N . ASP A 1 82 ? 5.960 -8.531 -24.932 1.00 79.75 82 ASP A N 1
ATOM 626 C CA . ASP A 1 82 ? 5.749 -9.965 -25.201 1.00 79.75 82 ASP A CA 1
ATOM 627 C C . ASP A 1 82 ? 4.964 -10.249 -26.498 1.00 79.75 82 ASP A C 1
ATOM 629 O O . ASP A 1 82 ? 4.737 -11.402 -26.857 1.00 79.75 82 ASP A O 1
ATOM 633 N N . GLY A 1 83 ? 4.543 -9.202 -27.211 1.00 73.56 83 GLY A N 1
ATOM 634 C CA . GLY A 1 83 ? 3.768 -9.319 -28.445 1.00 73.56 83 GLY A CA 1
ATOM 635 C C . GLY A 1 83 ? 2.273 -9.564 -28.227 1.00 73.56 83 GLY A C 1
ATOM 636 O O . GLY A 1 83 ? 1.563 -9.776 -29.210 1.00 73.56 83 GLY A O 1
ATOM 637 N N . GLN A 1 84 ? 1.770 -9.504 -26.987 1.00 69.62 84 GLN A N 1
ATOM 638 C CA . GLN A 1 84 ? 0.341 -9.583 -26.686 1.00 69.62 84 GLN A CA 1
ATOM 639 C C . GLN A 1 84 ? -0.183 -8.227 -26.193 1.00 69.62 84 GLN A C 1
ATOM 641 O O . GLN A 1 84 ? 0.207 -7.724 -25.145 1.00 69.62 84 GLN A O 1
ATOM 646 N N . ASN A 1 85 ? -1.117 -7.630 -26.937 1.00 61.47 85 ASN A N 1
ATOM 647 C CA . ASN A 1 85 ? -1.823 -6.431 -26.484 1.00 61.47 85 ASN A CA 1
ATOM 648 C C . ASN A 1 85 ? -2.963 -6.815 -25.530 1.00 61.47 85 ASN A C 1
ATOM 650 O O . ASN A 1 85 ? -3.876 -7.529 -25.938 1.00 61.47 85 ASN A O 1
ATOM 654 N N . GLY A 1 86 ? -2.940 -6.277 -24.306 1.00 60.88 86 GLY A N 1
ATOM 655 C CA . GLY A 1 86 ? -4.081 -6.256 -23.386 1.00 60.88 86 GLY A CA 1
ATOM 656 C C . GLY A 1 86 ? -4.482 -7.627 -22.841 1.00 60.88 86 GLY A C 1
ATOM 657 O O . GLY A 1 86 ? -5.377 -8.283 -23.369 1.00 60.88 86 GLY A O 1
ATOM 658 N N . LYS A 1 87 ? -3.871 -8.044 -21.731 1.00 57.16 87 LYS A N 1
ATOM 659 C CA . LYS A 1 87 ? -4.476 -9.058 -20.862 1.00 57.16 87 LYS A CA 1
ATOM 660 C C . LYS A 1 87 ? -5.320 -8.314 -19.828 1.00 57.16 87 LYS A C 1
ATOM 662 O O . LYS A 1 87 ? -4.765 -7.691 -18.930 1.00 57.16 87 LYS A O 1
ATOM 667 N N . ASN A 1 88 ? -6.630 -8.318 -20.063 1.00 45.91 88 ASN A N 1
ATOM 668 C CA . ASN A 1 88 ? -7.653 -7.935 -19.093 1.00 45.91 88 ASN A CA 1
ATOM 669 C C . ASN A 1 88 ? -7.792 -9.020 -18.027 1.00 45.91 88 ASN A C 1
ATOM 671 O O . ASN A 1 88 ? -7.870 -10.202 -18.436 1.00 45.91 88 ASN A O 1
#

pLDDT: mean 75.39, std 9.83, range [45.91, 89.38]

Foldseek 3Di:
DPPDQPDPVSVVVPPPPPPDDPQWDQAPVRDTDGLVQQLPPDPPVVVCSSNPPLVVPPPPPVFWDADPVRRNDTDGPCPVVVVDPDDD

Secondary structure (DSSP, 8-state):
--SS--STT-GGGTT---S--TTEEE-TTS-EEEGGGSSSSS-SSSSSTTTTTTTTS---TTTEEE-TTSTT-EEEGGGTT-S-----

Radius of gyration: 17.86 Å; chains: 1; bounding box: 34×26×55 Å

Sequence (88 aa):
CDGYPHCQDRSDESNCSQTCSENQFRCATGKCIPKSWTCDNQNDCGDSSDEQNCHERTCDPLTQFTCPHTPGMCIPTAWRCDGQNGKN

Organism: NCBI:txid433720

InterPro domains:
  IPR002172 Low-density lipoprotein (LDL) receptor class A repeat [PF00057] (18-54)
  IPR002172 Low-density lipoprotein (LDL) receptor class A repeat [PR00261] (30-51)
  IPR002172 Low-density lipoprotein (LDL) receptor class A repeat [PR00261] (72-88)
  IPR002172 Low-density lipoprotein (LDL) receptor class A repeat [PS50068] (19-55)
  IPR002172 Low-density lipoprotein (LDL) receptor class A repeat [SM00192] (19-56)
  IPR002172 Low-density lipoprotein (LDL) receptor class A repeat [SM00192] (58-88)
  IPR002172 Low-density lipoprotein (LDL) receptor class A repeat [cd00112] (20-54)
  IPR023415 Low-density lipoprotein (LDL) receptor class A, conserved site [PS01209] (32-54)
  IPR036055 LDL receptor-like superfamily [G3DSA:4.10.400.10] (1-23)
  IPR036055 LDL receptor-like superfamily [G3DSA:4.10.400.10] (24-64)
  IPR036055 LDL receptor-like superfamily [G3DSA:4.10.400.10] (65-86)
  IPR036055 LDL receptor-like superfamily [SSF57424] (18-58)
  IPR036055 LDL receptor-like superfamily [SSF57424] (58-85)
  IPR051221 Low-density lipoprotein receptor-related [PTHR22722] (1-84)